Protein AF-A0A392RGB9-F1 (afdb_monomer_lite)

pLDDT: mean 84.14, std 13.64, range [40.47, 97.5]

Radius of gyration: 13.43 Å; chains: 1; bounding box: 38×31×34 Å

Structure (mmCIF, N/CA/C/O backbone):
data_AF-A0A392RGB9-F1
#
_entry.id   AF-A0A392RGB9-F1
#
loop_
_atom_site.group_PDB
_atom_site.id
_atom_site.type_symbol
_atom_site.label_atom_id
_atom_site.label_alt_id
_atom_site.label_comp_id
_atom_site.label_asym_id
_atom_site.label_entity_id
_atom_site.label_seq_id
_atom_site.pdbx_PDB_ins_code
_atom_site.Cartn_x
_atom_site.Cartn_y
_atom_site.Cartn_z
_atom_site.occupancy
_atom_site.B_iso_or_equiv
_atom_site.auth_seq_id
_atom_site.auth_comp_id
_atom_site.auth_asym_id
_atom_site.auth_atom_id
_atom_site.pdbx_PDB_model_num
ATOM 1 N N . MET A 1 1 ? -19.063 -3.637 5.611 1.00 70.19 1 MET A N 1
ATOM 2 C CA . MET A 1 1 ? -17.603 -3.532 5.380 1.00 70.19 1 MET A CA 1
ATOM 3 C C . MET A 1 1 ? -17.409 -2.684 4.130 1.00 70.19 1 MET A C 1
ATOM 5 O O . MET A 1 1 ? -18.173 -2.887 3.199 1.00 70.19 1 MET A O 1
ATOM 9 N N . VAL A 1 2 ? -16.502 -1.700 4.135 1.00 93.94 2 VAL A N 1
ATOM 10 C CA . VAL A 1 2 ? -16.262 -0.819 2.974 1.00 93.94 2 VAL A CA 1
ATOM 11 C C . VAL A 1 2 ? -14.968 -1.258 2.303 1.00 93.94 2 VAL A C 1
ATOM 13 O O . VAL A 1 2 ? -13.911 -1.220 2.937 1.00 93.94 2 VAL A O 1
ATOM 16 N N . SER A 1 3 ? -15.063 -1.682 1.048 1.00 96.31 3 SER A N 1
ATOM 17 C CA . SER A 1 3 ? -13.947 -2.193 0.254 1.00 96.31 3 SER A CA 1
ATOM 18 C C . SER A 1 3 ? -13.816 -1.428 -1.057 1.00 96.31 3 SER A C 1
ATOM 20 O O . SER A 1 3 ? -14.820 -1.019 -1.641 1.00 96.31 3 SER A O 1
ATOM 22 N N . MET A 1 4 ? -12.589 -1.282 -1.546 1.00 96.69 4 MET A N 1
ATOM 23 C CA . MET A 1 4 ? -12.289 -0.681 -2.842 1.00 96.69 4 MET A CA 1
ATOM 24 C C . MET A 1 4 ? -11.311 -1.561 -3.613 1.00 96.69 4 MET A C 1
ATOM 26 O O . MET A 1 4 ? -10.357 -2.092 -3.045 1.00 96.69 4 MET A O 1
ATOM 30 N N . ILE A 1 5 ? -11.550 -1.693 -4.917 1.00 95.75 5 ILE A N 1
ATOM 31 C CA . ILE A 1 5 ? -10.672 -2.403 -5.843 1.00 95.75 5 ILE A CA 1
ATOM 32 C C . ILE A 1 5 ? -10.277 -1.426 -6.948 1.00 95.75 5 ILE A C 1
ATOM 34 O O . ILE A 1 5 ? -11.143 -0.860 -7.611 1.00 95.75 5 ILE A O 1
ATOM 38 N N . LEU A 1 6 ? -8.977 -1.239 -7.143 1.00 94.00 6 LEU A N 1
ATOM 39 C CA . LEU A 1 6 ? -8.397 -0.543 -8.284 1.00 94.00 6 LEU A CA 1
ATOM 40 C C . LEU A 1 6 ? -7.701 -1.587 -9.152 1.00 94.00 6 LEU A C 1
ATOM 42 O O . LEU A 1 6 ? -6.871 -2.345 -8.651 1.00 94.00 6 LEU A O 1
ATOM 46 N N . GLY A 1 7 ? -8.019 -1.662 -10.441 1.00 94.50 7 GLY A N 1
ATOM 47 C CA . GLY A 1 7 ? -7.268 -2.570 -11.289 1.00 94.50 7 GLY A CA 1
ATOM 48 C C . GLY A 1 7 ? -7.664 -2.657 -12.744 1.00 94.50 7 GLY A C 1
ATOM 49 O O . GLY A 1 7 ? -8.666 -2.090 -13.169 1.00 94.50 7 GLY A O 1
ATOM 50 N N . GLY A 1 8 ? -6.831 -3.376 -13.497 1.00 90.56 8 GLY A N 1
ATOM 51 C CA . GLY A 1 8 ? -6.987 -3.570 -14.939 1.00 90.56 8 GLY A CA 1
ATOM 52 C C . GLY A 1 8 ? -6.624 -2.342 -15.776 1.00 90.56 8 GLY A C 1
ATOM 53 O O . GLY A 1 8 ? -7.030 -2.264 -16.932 1.00 90.56 8 GLY A O 1
ATOM 54 N N . CYS A 1 9 ? -5.885 -1.377 -15.213 1.00 90.25 9 CYS A N 1
ATOM 55 C CA . CYS A 1 9 ? -5.401 -0.225 -15.968 1.00 90.25 9 CYS A CA 1
ATOM 56 C C . CYS A 1 9 ? -3.949 -0.429 -16.408 1.00 90.25 9 CYS A C 1
ATOM 58 O O . CYS A 1 9 ? -3.021 -0.366 -15.600 1.00 90.25 9 CYS A O 1
ATOM 60 N N . HIS A 1 10 ? -3.757 -0.604 -17.714 1.00 89.12 10 HIS A N 1
ATOM 61 C CA . HIS A 1 10 ? -2.445 -0.859 -18.315 1.00 89.12 10 HIS A CA 1
ATOM 62 C C . HIS A 1 10 ? -1.673 0.392 -18.732 1.00 89.12 10 HIS A C 1
ATOM 64 O O . HIS A 1 10 ? -0.535 0.274 -19.162 1.00 89.12 10 HIS A O 1
ATOM 70 N N . HIS A 1 11 ? -2.289 1.572 -18.634 1.00 89.12 11 HIS A N 1
ATOM 71 C CA . HIS A 1 11 ? -1.689 2.849 -19.043 1.00 89.12 11 HIS A CA 1
ATOM 72 C C . HIS A 1 11 ? -1.672 3.888 -17.914 1.00 89.12 11 HIS A C 1
ATOM 74 O O . HIS A 1 11 ? -1.193 5.004 -18.105 1.00 89.12 11 HIS A O 1
ATOM 80 N N . CYS A 1 12 ? -2.205 3.547 -16.737 1.00 88.12 12 CYS A N 1
ATOM 81 C CA . CYS A 1 12 ? -2.199 4.436 -15.585 1.00 88.12 12 CYS A CA 1
ATOM 82 C C . CYS A 1 12 ? -0.793 4.463 -14.983 1.00 88.12 12 CYS A C 1
ATOM 84 O O . CYS A 1 12 ? -0.335 3.461 -14.437 1.00 88.12 12 CYS A O 1
ATOM 86 N N . SER A 1 13 ? -0.136 5.616 -15.061 1.00 87.38 13 SER A N 1
ATOM 87 C CA . SER A 1 13 ? 1.162 5.866 -14.427 1.00 87.38 13 SER A CA 1
ATOM 88 C C . SER A 1 13 ? 1.042 6.354 -12.982 1.00 87.38 13 SER A C 1
ATOM 90 O O . SER A 1 13 ? 2.033 6.348 -12.258 1.00 87.38 13 SER A O 1
ATOM 92 N N . LEU A 1 14 ? -0.164 6.742 -12.546 1.00 87.38 14 LEU A N 1
ATOM 93 C CA . LEU A 1 14 ? -0.447 7.244 -11.201 1.00 87.38 14 LEU A CA 1
ATOM 94 C C . LEU A 1 14 ? -1.702 6.589 -10.618 1.00 87.38 14 LEU A C 1
ATOM 96 O O . LEU A 1 14 ? -2.666 6.305 -11.336 1.00 87.38 14 LEU A O 1
ATOM 100 N N . LEU A 1 15 ? -1.700 6.391 -9.300 1.00 89.00 15 LEU A N 1
ATOM 101 C CA . LEU A 1 15 ? -2.890 5.995 -8.551 1.00 89.00 15 LEU A CA 1
ATOM 102 C C . LEU A 1 15 ? -3.717 7.228 -8.147 1.00 89.00 15 LEU A C 1
ATOM 104 O O . LEU A 1 15 ? -3.152 8.292 -7.888 1.00 89.00 15 LEU A O 1
ATOM 108 N N . PRO A 1 16 ? -5.053 7.105 -8.053 1.00 88.69 16 PRO A N 1
ATOM 109 C CA . PRO A 1 16 ? -5.902 8.197 -7.589 1.00 88.69 16 PRO A CA 1
ATOM 110 C C . PRO A 1 16 ? -5.648 8.525 -6.101 1.00 88.69 16 PRO A C 1
ATOM 112 O O . PRO A 1 16 ? -5.338 7.621 -5.323 1.00 88.69 16 PRO A O 1
ATOM 115 N N . PRO A 1 17 ? -5.845 9.786 -5.666 1.00 89.12 17 PRO A N 1
ATOM 116 C CA . PRO A 1 17 ? -5.599 10.229 -4.291 1.00 89.12 17 PRO A CA 1
ATOM 117 C C . PRO A 1 17 ? -6.710 9.772 -3.329 1.00 89.12 17 PRO A C 1
ATOM 119 O O . PRO A 1 17 ? -7.575 10.553 -2.925 1.00 89.12 17 PRO A O 1
ATOM 122 N N . ILE A 1 18 ? -6.708 8.493 -2.958 1.00 90.69 18 ILE A N 1
ATOM 123 C CA . I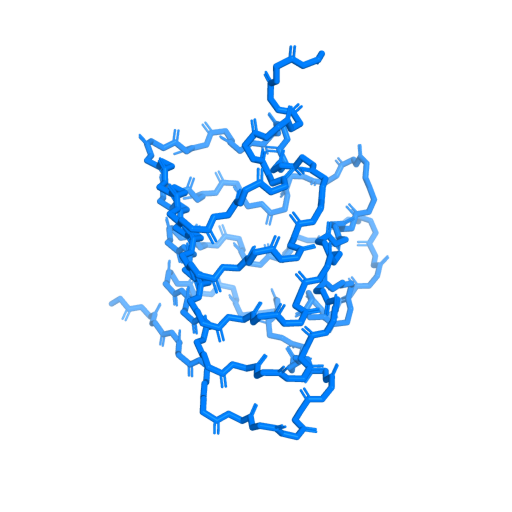LE A 1 18 ? -7.773 7.866 -2.157 1.00 90.69 18 ILE A CA 1
ATOM 124 C C . ILE A 1 18 ? -7.451 7.738 -0.660 1.00 90.69 18 ILE A C 1
ATOM 126 O O . ILE A 1 18 ? -8.299 7.288 0.108 1.00 90.69 18 ILE A O 1
ATOM 130 N N . GLY A 1 19 ? -6.283 8.192 -0.196 1.00 87.50 19 GLY A N 1
ATOM 131 C CA . GLY A 1 19 ? -5.917 8.129 1.230 1.00 87.50 19 GLY A CA 1
ATOM 132 C C . GLY A 1 19 ? -6.847 8.880 2.193 1.00 87.50 19 GLY A C 1
ATOM 133 O O . GLY A 1 19 ? -6.868 8.566 3.382 1.00 87.50 19 GLY A O 1
ATOM 134 N N . LYS A 1 20 ? -7.685 9.799 1.691 1.00 88.25 20 LYS A N 1
ATOM 135 C CA . LYS A 1 20 ? -8.732 10.511 2.457 1.00 88.25 20 LYS A CA 1
ATOM 136 C C . LYS A 1 20 ? -9.985 9.672 2.738 1.00 88.25 20 LYS A C 1
ATOM 138 O O . LYS A 1 20 ? -10.915 10.149 3.384 1.00 88.25 20 LYS A O 1
ATOM 143 N N . LEU A 1 21 ? -10.057 8.430 2.262 1.00 91.12 21 LEU A N 1
ATOM 144 C CA . LEU A 1 21 ? -11.197 7.550 2.520 1.00 91.12 21 LEU A CA 1
ATOM 145 C C . LEU A 1 21 ? -11.120 6.961 3.938 1.00 91.12 21 LEU A C 1
ATOM 147 O O . LEU A 1 21 ? -10.626 5.857 4.153 1.00 91.12 21 LEU A O 1
ATOM 151 N N . HIS A 1 22 ? -11.641 7.697 4.924 1.00 90.00 22 HIS A N 1
ATOM 152 C CA . HIS A 1 22 ? -11.489 7.360 6.348 1.00 90.00 22 HIS A CA 1
ATOM 153 C C . HIS A 1 22 ? -12.189 6.061 6.773 1.00 90.00 22 HIS A C 1
ATOM 155 O O . HIS A 1 22 ? -11.769 5.428 7.740 1.00 90.00 22 HIS A O 1
ATOM 161 N N . CYS A 1 23 ? -13.251 5.662 6.068 1.00 93.75 23 CYS A N 1
ATOM 162 C CA . CYS A 1 23 ? -14.044 4.471 6.386 1.00 93.75 23 CYS A CA 1
ATOM 163 C C . CYS A 1 23 ? -13.592 3.214 5.627 1.00 93.75 23 CYS A C 1
ATOM 165 O O . CYS A 1 23 ? -14.184 2.152 5.825 1.00 93.75 23 CYS A O 1
ATOM 167 N N . LEU A 1 24 ? -12.596 3.327 4.740 1.00 95.75 24 LEU A N 1
ATOM 168 C CA . LEU A 1 24 ? -12.131 2.211 3.922 1.00 95.75 24 LEU A CA 1
ATOM 169 C C . LEU A 1 24 ? -11.464 1.153 4.807 1.00 95.75 24 LEU A C 1
ATOM 171 O O . LEU A 1 24 ? -10.541 1.471 5.553 1.00 95.75 24 LEU A O 1
ATOM 175 N N . LYS A 1 25 ? -11.944 -0.092 4.720 1.00 96.88 25 LYS A N 1
ATOM 176 C CA . LYS A 1 25 ? -11.437 -1.233 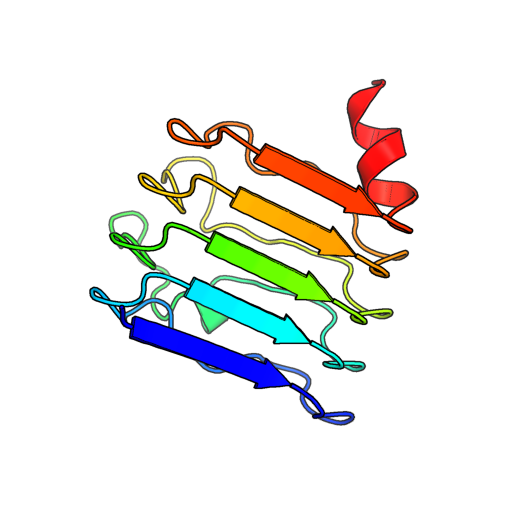5.496 1.00 96.88 25 LYS A CA 1
ATOM 177 C C . LYS A 1 25 ? -10.600 -2.193 4.665 1.00 96.88 25 LYS A C 1
ATOM 179 O O . LYS A 1 25 ? -9.642 -2.750 5.187 1.00 96.88 25 LYS A O 1
ATOM 184 N N . GLU A 1 26 ? -10.939 -2.370 3.393 1.00 97.50 26 GLU A N 1
ATOM 185 C CA . GLU A 1 26 ? -10.180 -3.220 2.475 1.00 97.50 26 GLU A CA 1
ATOM 186 C C . GLU A 1 26 ? -9.848 -2.464 1.192 1.00 97.50 26 GLU A C 1
ATOM 188 O O . GLU A 1 26 ? -10.713 -1.824 0.591 1.00 97.50 26 GLU A O 1
ATOM 193 N N . LEU A 1 27 ? -8.592 -2.562 0.771 1.00 96.25 27 LEU A N 1
ATOM 194 C CA . LEU A 1 27 ? -8.099 -1.988 -0.467 1.00 96.25 27 LEU A CA 1
ATOM 195 C C . LEU A 1 27 ? -7.316 -3.036 -1.245 1.00 96.25 27 LEU A C 1
ATOM 197 O O . LEU A 1 27 ? -6.355 -3.612 -0.737 1.00 96.25 27 LEU A O 1
ATOM 201 N N . ARG A 1 28 ? -7.724 -3.253 -2.493 1.00 96.62 28 ARG A N 1
ATOM 202 C CA . ARG A 1 28 ? -7.033 -4.118 -3.445 1.00 96.62 28 ARG A CA 1
ATOM 203 C C . ARG A 1 28 ? -6.596 -3.299 -4.646 1.00 96.62 28 ARG A C 1
ATOM 205 O O . ARG A 1 28 ? -7.419 -2.622 -5.255 1.00 96.62 28 ARG A O 1
ATOM 212 N N . ILE A 1 29 ? -5.325 -3.391 -5.002 1.00 95.75 29 ILE A N 1
ATOM 213 C CA . ILE A 1 29 ? -4.762 -2.793 -6.207 1.00 95.75 29 ILE A CA 1
ATOM 214 C C . ILE A 1 29 ? -4.197 -3.937 -7.037 1.00 95.75 29 ILE A C 1
ATOM 216 O O . ILE A 1 29 ? -3.348 -4.680 -6.558 1.00 95.75 29 ILE A O 1
ATOM 220 N N . SER A 1 30 ? -4.715 -4.127 -8.249 1.00 96.19 30 SER A N 1
ATOM 221 C CA . SER A 1 30 ? -4.365 -5.290 -9.066 1.00 96.19 30 SER A CA 1
ATOM 222 C C . SER A 1 30 ? -4.197 -4.961 -10.544 1.00 96.19 30 SER A C 1
ATOM 224 O O . SER A 1 30 ? -4.938 -4.140 -11.073 1.00 96.19 30 SER A O 1
ATOM 226 N N . ARG A 1 31 ? -3.272 -5.617 -11.251 1.00 95.25 31 ARG A N 1
ATOM 227 C CA . ARG A 1 31 ? -3.114 -5.466 -12.717 1.00 95.25 31 ARG A CA 1
ATOM 228 C C . ARG A 1 31 ? -2.916 -4.005 -13.157 1.00 95.25 31 ARG A C 1
ATOM 230 O O . ARG A 1 31 ? -3.479 -3.566 -14.160 1.00 95.25 31 ARG A O 1
ATOM 237 N N . MET A 1 32 ? -2.161 -3.241 -12.371 1.00 94.19 32 MET A N 1
ATOM 238 C CA . MET A 1 32 ? -1.810 -1.840 -12.632 1.00 94.19 32 MET A CA 1
ATOM 239 C C . MET A 1 32 ? -0.396 -1.787 -13.218 1.00 94.19 32 MET A C 1
ATOM 241 O O . MET A 1 32 ? 0.567 -1.450 -12.533 1.00 94.19 32 MET A O 1
ATOM 245 N N . THR A 1 33 ? -0.253 -2.201 -14.478 1.00 92.56 33 THR A N 1
ATOM 246 C CA . THR A 1 33 ? 1.045 -2.620 -15.037 1.00 92.56 33 THR A CA 1
ATOM 247 C C . THR A 1 33 ? 2.029 -1.488 -15.325 1.00 92.56 33 THR A C 1
ATOM 249 O O . THR A 1 33 ? 3.197 -1.779 -15.524 1.00 92.56 33 THR A O 1
ATOM 252 N N . SER A 1 34 ? 1.595 -0.224 -15.348 1.00 93.25 34 SER A N 1
ATOM 253 C CA . SER A 1 34 ? 2.471 0.940 -15.589 1.00 93.25 34 SER A CA 1
ATOM 254 C C . SER A 1 34 ? 2.825 1.732 -14.331 1.00 93.25 34 SER A C 1
ATOM 256 O O . SER A 1 34 ? 3.521 2.742 -14.424 1.00 93.25 34 SER A O 1
ATOM 258 N N . ILE A 1 35 ? 2.342 1.312 -13.160 1.00 92.75 35 ILE A N 1
ATOM 259 C CA . ILE A 1 35 ? 2.672 1.983 -11.902 1.00 92.75 35 ILE A CA 1
ATOM 260 C C . ILE A 1 35 ? 4.097 1.616 -11.510 1.00 92.75 35 ILE A C 1
ATOM 262 O O . ILE A 1 35 ? 4.372 0.456 -11.225 1.00 92.75 35 ILE A O 1
ATOM 266 N N . MET A 1 36 ? 4.973 2.620 -11.448 1.00 91.94 36 MET A N 1
ATOM 267 C CA . MET A 1 36 ? 6.364 2.454 -11.011 1.00 91.94 36 MET A CA 1
ATOM 268 C C . MET A 1 36 ? 6.580 2.843 -9.548 1.00 91.94 36 MET A C 1
ATOM 270 O O . MET A 1 36 ? 7.470 2.318 -8.878 1.00 91.94 36 MET A O 1
ATOM 274 N N . SER A 1 37 ? 5.747 3.737 -9.018 1.00 88.44 37 SER A N 1
ATOM 275 C CA . SER A 1 37 ? 5.843 4.213 -7.643 1.00 88.44 37 SER A CA 1
ATOM 276 C C . SER A 1 37 ? 4.471 4.372 -7.009 1.00 88.44 37 SER A C 1
ATOM 278 O O . SER A 1 37 ? 3.527 4.817 -7.657 1.00 88.44 37 SER A O 1
ATOM 280 N N . VAL A 1 38 ? 4.390 4.056 -5.720 1.00 87.38 38 VAL A N 1
ATOM 281 C CA . VAL A 1 38 ? 3.246 4.378 -4.866 1.00 87.38 38 VAL A CA 1
ATOM 282 C C . VAL A 1 38 ? 3.737 5.354 -3.808 1.00 87.38 38 VAL A C 1
ATOM 284 O O . VAL A 1 38 ? 4.474 4.956 -2.903 1.00 87.38 38 VAL A O 1
ATOM 287 N N . GLY A 1 39 ? 3.382 6.630 -3.965 1.00 81.25 39 GLY A N 1
ATOM 288 C CA . GLY A 1 39 ? 3.878 7.728 -3.142 1.00 81.25 39 GLY A CA 1
ATOM 289 C C . GLY A 1 39 ? 2.795 8.586 -2.486 1.00 81.25 39 GLY A C 1
ATOM 290 O O . GLY A 1 39 ? 1.638 8.193 -2.330 1.00 81.25 39 GLY A O 1
ATOM 291 N N . ALA A 1 40 ? 3.192 9.793 -2.074 1.00 78.38 40 ALA A N 1
ATOM 292 C CA . ALA A 1 40 ? 2.349 10.768 -1.375 1.00 78.38 40 ALA A CA 1
ATOM 293 C C . ALA A 1 40 ? 1.086 11.170 -2.164 1.00 78.38 40 ALA A C 1
ATOM 295 O O . ALA A 1 40 ? 0.035 11.437 -1.574 1.00 78.38 40 ALA A O 1
ATOM 296 N N . GLU A 1 41 ? 1.155 11.127 -3.496 1.00 81.25 41 GLU A N 1
ATOM 297 C CA . GLU A 1 41 ? 0.043 11.384 -4.408 1.00 81.25 41 GLU A CA 1
ATOM 298 C C . GLU A 1 41 ? -1.144 10.444 -4.172 1.00 81.25 41 GLU A C 1
ATOM 300 O O . GLU A 1 41 ? -2.295 10.870 -4.233 1.00 81.25 41 GLU A O 1
ATOM 305 N N . PHE A 1 42 ? -0.874 9.191 -3.808 1.00 86.06 42 PHE A N 1
ATOM 306 C CA . PHE A 1 42 ? -1.898 8.192 -3.522 1.00 86.06 42 PHE A CA 1
ATOM 307 C C . PHE A 1 42 ? -2.577 8.425 -2.165 1.00 86.06 42 PHE A C 1
ATOM 309 O O . PHE A 1 42 ? -3.789 8.245 -2.000 1.00 86.06 42 PHE A O 1
ATOM 316 N N . PHE A 1 43 ? -1.801 8.885 -1.186 1.00 82.81 43 PHE A N 1
ATOM 317 C CA . PHE A 1 43 ? -2.282 9.180 0.159 1.00 82.81 43 PHE A CA 1
ATOM 318 C C . PHE A 1 43 ? -3.122 10.472 0.207 1.00 82.81 43 PHE A C 1
ATOM 320 O O . PHE A 1 43 ? -3.939 10.648 1.106 1.00 82.81 43 PHE A O 1
ATOM 327 N N . GLY A 1 44 ? -3.017 11.346 -0.798 1.00 78.94 44 GLY A N 1
ATOM 328 C CA . GLY A 1 44 ? -3.903 12.503 -0.971 1.00 78.94 44 GLY A CA 1
ATOM 329 C C . GLY A 1 44 ? -3.549 13.726 -0.117 1.00 78.94 44 GLY A C 1
ATOM 330 O O . GLY A 1 44 ? -4.312 14.697 -0.095 1.00 78.94 44 GLY A O 1
ATOM 331 N N . SER A 1 45 ? -2.414 13.702 0.583 1.00 75.88 45 SER A N 1
ATOM 332 C CA . SER A 1 45 ? -1.838 14.850 1.285 1.00 75.88 45 SER A CA 1
ATOM 333 C C . SER A 1 45 ? -0.357 14.607 1.566 1.00 75.88 45 SER A C 1
ATOM 335 O O . SER A 1 45 ? 0.019 13.519 1.994 1.00 75.88 45 SER A O 1
ATOM 337 N N . ASN A 1 46 ? 0.462 15.646 1.398 1.00 70.25 46 ASN A N 1
ATOM 338 C CA . ASN A 1 46 ? 1.891 15.626 1.736 1.00 70.25 46 ASN A CA 1
ATOM 339 C C . ASN A 1 46 ? 2.158 16.142 3.162 1.00 70.25 46 ASN A C 1
ATOM 341 O O . ASN A 1 46 ? 3.307 16.363 3.537 1.00 70.25 46 ASN A O 1
ATOM 345 N N . CYS A 1 47 ? 1.107 16.400 3.948 1.00 74.88 47 CYS A N 1
ATOM 346 C CA . CYS A 1 47 ? 1.256 16.907 5.307 1.00 74.88 47 CYS A CA 1
ATOM 347 C C . CYS A 1 47 ? 1.766 15.792 6.241 1.00 74.88 47 CYS A C 1
ATOM 349 O O . CYS A 1 47 ? 1.128 14.741 6.298 1.00 74.88 47 CYS A O 1
ATOM 351 N N . PRO A 1 48 ? 2.835 16.012 7.030 1.00 69.69 48 PRO A N 1
ATOM 352 C CA . PRO A 1 48 ? 3.374 14.996 7.940 1.00 69.69 48 PRO A CA 1
ATOM 353 C C . PRO A 1 48 ? 2.371 14.502 8.994 1.00 69.69 48 PRO A C 1
ATOM 355 O O . PRO A 1 48 ? 2.453 13.362 9.444 1.00 69.69 48 PRO A O 1
ATOM 358 N N . SER A 1 49 ? 1.412 15.355 9.377 1.00 75.12 49 SER A N 1
ATOM 359 C CA . SER A 1 49 ? 0.353 15.035 10.343 1.00 75.12 49 SER A CA 1
ATOM 360 C C . SER A 1 49 ? -0.867 14.357 9.720 1.00 75.12 49 SER A C 1
ATOM 362 O O . SER A 1 49 ? -1.793 13.978 10.439 1.00 75.12 49 SER A O 1
ATOM 364 N N . PHE A 1 50 ? -0.913 14.220 8.393 1.00 79.75 50 PHE A N 1
ATOM 365 C CA . PHE A 1 50 ? -2.027 13.566 7.733 1.00 79.75 50 PHE A CA 1
ATOM 366 C C . PHE A 1 50 ? -1.919 12.050 7.895 1.00 79.75 50 PHE A C 1
ATOM 368 O O . PHE A 1 50 ? -0.935 11.435 7.494 1.00 79.75 50 PHE A O 1
ATOM 375 N N . GLN A 1 51 ? -2.971 11.455 8.452 1.00 84.75 51 GLN A N 1
ATOM 376 C CA . GLN A 1 51 ? -3.113 10.012 8.573 1.00 84.75 51 GLN A CA 1
ATOM 377 C C . GLN A 1 51 ? -3.932 9.479 7.389 1.00 84.75 51 GLN A C 1
ATOM 379 O O . GLN A 1 51 ? -5.165 9.567 7.426 1.00 84.75 51 GLN A O 1
ATOM 384 N N . PRO A 1 52 ? -3.301 8.903 6.350 1.00 86.62 52 PRO A N 1
ATOM 385 C CA . PRO A 1 52 ? -4.050 8.200 5.325 1.00 86.62 52 PRO A CA 1
ATOM 386 C C . PRO A 1 52 ? -4.678 6.929 5.899 1.00 86.62 52 PRO A C 1
ATOM 388 O O . PRO A 1 52 ? -4.129 6.304 6.808 1.00 86.62 52 PRO A O 1
ATOM 391 N N . PHE A 1 53 ? -5.822 6.539 5.334 1.00 90.00 53 PHE A N 1
ATOM 392 C CA . PHE A 1 53 ? -6.435 5.225 5.553 1.00 90.00 53 PHE A CA 1
ATOM 393 C C . PHE A 1 53 ? -6.562 4.787 7.036 1.00 90.00 53 PHE A C 1
ATOM 395 O O . PHE A 1 53 ? -6.205 3.657 7.381 1.00 90.00 53 PHE A O 1
ATOM 402 N N . PRO A 1 54 ? -7.107 5.625 7.941 1.00 89.94 54 PRO A N 1
ATOM 403 C CA . PRO A 1 54 ? -7.110 5.359 9.385 1.00 89.94 54 PRO A CA 1
ATOM 404 C C . PRO A 1 54 ? -7.872 4.088 9.803 1.00 89.94 54 PRO A C 1
ATOM 406 O O . PRO A 1 54 ? -7.624 3.553 10.884 1.00 89.94 54 PRO A O 1
ATOM 409 N N . SER A 1 55 ? -8.800 3.597 8.973 1.00 93.81 55 SER A N 1
ATOM 410 C CA . SER A 1 55 ? -9.604 2.396 9.250 1.00 93.81 55 SER A CA 1
ATOM 411 C C . SER A 1 55 ? -9.202 1.168 8.435 1.00 93.81 55 SER A C 1
ATOM 413 O O . SER A 1 55 ? -9.910 0.164 8.503 1.00 93.81 55 SER A O 1
ATOM 415 N N . LEU A 1 56 ? -8.116 1.232 7.661 1.00 94.25 56 LEU A N 1
ATOM 416 C CA . LEU A 1 56 ? -7.752 0.157 6.745 1.00 94.25 56 LEU A CA 1
ATOM 417 C C . LEU A 1 56 ? -7.237 -1.059 7.513 1.00 94.25 56 LEU A C 1
ATOM 419 O O . LEU A 1 56 ? -6.288 -0.961 8.285 1.00 94.25 56 LEU A O 1
ATOM 423 N N . GLU A 1 57 ? -7.883 -2.199 7.288 1.00 96.31 57 GLU A N 1
ATOM 424 C CA . GLU A 1 57 ? -7.600 -3.480 7.937 1.00 96.31 57 GLU A CA 1
ATOM 425 C C . GLU A 1 57 ? -6.903 -4.454 6.976 1.00 96.31 57 GLU A C 1
ATOM 427 O O . GLU A 1 57 ? -6.113 -5.291 7.414 1.00 96.31 57 GLU A O 1
ATOM 432 N N . THR A 1 58 ? -7.147 -4.333 5.667 1.00 96.56 58 THR A N 1
ATOM 433 C CA . THR A 1 58 ? -6.576 -5.212 4.638 1.00 96.56 58 THR A CA 1
ATOM 434 C C . THR A 1 58 ? -6.079 -4.414 3.436 1.00 96.56 58 THR A C 1
ATOM 436 O O . THR A 1 58 ? -6.828 -3.624 2.860 1.00 96.56 58 THR A O 1
ATOM 439 N N . LEU A 1 59 ? -4.830 -4.659 3.037 1.00 94.69 59 LEU A N 1
ATOM 440 C CA . LEU A 1 59 ? -4.188 -4.053 1.872 1.00 94.69 59 LEU A CA 1
ATOM 441 C C . LEU A 1 59 ? -3.586 -5.147 0.988 1.00 94.69 59 LEU A C 1
ATOM 443 O O . LEU A 1 59 ? -2.811 -5.975 1.467 1.00 94.69 59 LEU A O 1
ATOM 447 N N . LYS A 1 60 ? -3.959 -5.156 -0.2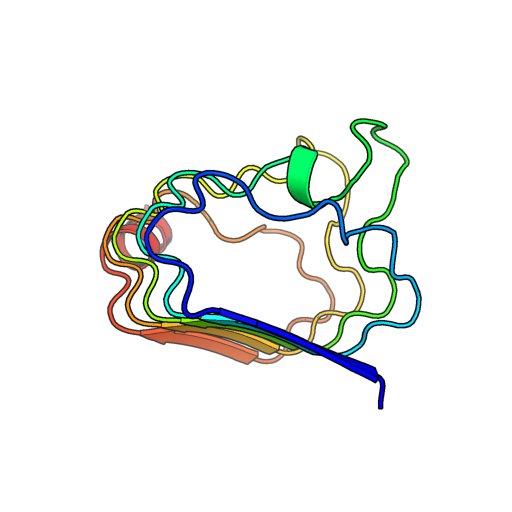93 1.00 95.88 60 LYS A N 1
ATOM 448 C CA . LYS A 1 60 ? -3.506 -6.147 -1.274 1.00 95.88 60 LYS A CA 1
ATOM 449 C C . LYS A 1 60 ? -2.954 -5.457 -2.515 1.00 95.88 60 LYS A C 1
ATOM 451 O O . LYS A 1 60 ? -3.649 -4.630 -3.104 1.00 95.88 60 LYS A O 1
ATOM 456 N N . PHE A 1 61 ? -1.750 -5.840 -2.919 1.00 94.62 61 PHE A N 1
ATOM 457 C CA . PHE A 1 61 ? -1.137 -5.475 -4.192 1.00 94.62 61 PHE A CA 1
ATOM 458 C C . PHE A 1 61 ? -0.867 -6.744 -4.998 1.00 94.62 61 PHE A C 1
ATOM 460 O O . PHE A 1 61 ? -0.204 -7.651 -4.500 1.00 94.62 61 PHE A O 1
ATOM 467 N N . GLU A 1 62 ? -1.393 -6.814 -6.218 1.00 96.19 62 GLU A N 1
ATOM 468 C CA . GLU A 1 62 ? -1.311 -8.003 -7.073 1.00 96.19 62 GLU A CA 1
ATOM 469 C C . GLU A 1 62 ? -0.974 -7.628 -8.520 1.00 96.19 62 GLU A C 1
ATOM 471 O O . GLU A 1 62 ? -1.552 -6.692 -9.068 1.00 96.19 62 GLU A O 1
ATOM 476 N N . ASP A 1 63 ? -0.112 -8.383 -9.197 1.00 95.62 63 ASP A N 1
ATOM 477 C CA . ASP A 1 63 ? 0.154 -8.187 -10.634 1.00 95.62 63 ASP A CA 1
ATOM 478 C C . ASP A 1 63 ? 0.589 -6.744 -10.977 1.00 95.62 63 ASP A C 1
ATOM 480 O O . ASP A 1 63 ? 0.016 -6.089 -11.858 1.00 95.62 63 ASP A O 1
ATOM 484 N N . MET A 1 64 ? 1.585 -6.221 -10.258 1.00 94.25 64 MET A N 1
ATOM 485 C CA . MET A 1 64 ? 2.154 -4.885 -10.485 1.00 94.25 64 MET A CA 1
ATOM 486 C C . MET A 1 64 ? 3.640 -5.001 -10.863 1.00 94.25 64 MET A C 1
ATOM 488 O O . MET A 1 64 ? 4.511 -4.688 -10.053 1.00 94.25 64 MET A O 1
ATOM 492 N N . PRO A 1 65 ? 3.953 -5.473 -12.086 1.00 92.94 65 PRO A N 1
ATOM 493 C CA . PRO A 1 65 ? 5.307 -5.873 -12.477 1.00 92.94 65 PRO A CA 1
ATOM 494 C C . PRO A 1 65 ? 6.317 -4.726 -12.547 1.00 92.94 65 PRO A C 1
ATOM 496 O O . PRO A 1 65 ? 7.500 -4.953 -12.311 1.00 92.94 65 PRO A O 1
ATOM 499 N N . GLU A 1 66 ? 5.862 -3.509 -12.853 1.00 93.94 66 GLU A N 1
ATOM 500 C CA . GLU A 1 66 ? 6.719 -2.322 -12.972 1.00 93.94 66 GLU A CA 1
ATOM 501 C C . GLU A 1 66 ? 6.887 -1.558 -11.657 1.00 93.94 66 GLU A C 1
ATOM 503 O O . GLU A 1 66 ? 7.649 -0.595 -11.603 1.00 93.94 66 GLU A O 1
ATOM 508 N N . TRP A 1 67 ? 6.198 -1.972 -10.591 1.00 92.94 67 TRP A N 1
ATOM 509 C CA . TRP A 1 67 ? 6.225 -1.250 -9.329 1.00 92.94 67 TRP A CA 1
ATOM 510 C C . TRP A 1 67 ? 7.561 -1.454 -8.619 1.00 92.94 67 TRP A C 1
ATOM 512 O O . TRP A 1 67 ? 7.888 -2.559 -8.202 1.00 92.94 67 TRP A O 1
ATOM 522 N N . GLU A 1 68 ? 8.317 -0.368 -8.467 1.00 90.19 68 GLU A N 1
ATOM 523 C CA . GLU A 1 68 ? 9.662 -0.372 -7.892 1.00 90.19 68 GLU A CA 1
ATOM 524 C C . GLU A 1 68 ? 9.723 0.278 -6.515 1.00 90.19 68 GLU A C 1
ATOM 526 O O . GLU A 1 68 ? 10.440 -0.200 -5.639 1.00 90.19 68 GLU A O 1
ATOM 531 N N . ILE A 1 69 ? 8.999 1.381 -6.322 1.00 85.06 69 ILE A N 1
ATOM 532 C CA . ILE A 1 69 ? 9.178 2.244 -5.154 1.00 85.06 69 ILE A CA 1
ATOM 533 C C . ILE A 1 69 ? 7.889 2.307 -4.345 1.00 85.06 69 ILE A C 1
ATOM 535 O O . ILE A 1 69 ? 6.857 2.795 -4.816 1.00 85.06 69 ILE A O 1
ATOM 539 N N . TRP A 1 70 ? 7.959 1.887 -3.085 1.00 85.06 70 TRP A N 1
ATOM 540 C CA . TRP A 1 70 ? 6.920 2.161 -2.099 1.00 85.06 70 TRP A CA 1
ATOM 541 C C . TRP A 1 70 ? 7.357 3.315 -1.195 1.00 85.06 70 TRP A C 1
ATOM 543 O O . TRP A 1 70 ? 8.048 3.122 -0.198 1.00 85.06 70 TRP A O 1
ATOM 553 N N . ASN A 1 71 ? 6.953 4.535 -1.550 1.00 75.81 71 ASN A N 1
ATOM 554 C CA . ASN A 1 71 ? 7.328 5.738 -0.820 1.00 75.81 71 ASN A CA 1
ATOM 555 C C . ASN A 1 71 ? 6.239 6.108 0.193 1.00 75.81 71 ASN A C 1
ATOM 557 O O . ASN A 1 71 ? 5.226 6.725 -0.136 1.00 75.81 71 ASN A O 1
ATOM 561 N N . LEU A 1 72 ? 6.433 5.710 1.444 1.00 68.94 72 LEU A N 1
ATOM 562 C CA . LEU A 1 72 ? 5.561 6.134 2.534 1.00 68.94 72 LEU A CA 1
ATOM 563 C C . LEU A 1 72 ? 5.888 7.574 2.919 1.00 68.94 72 LEU A C 1
ATOM 565 O O . LEU A 1 72 ? 7.055 7.961 2.933 1.00 68.94 72 LEU A O 1
ATOM 569 N N . ILE A 1 73 ? 4.857 8.357 3.247 1.00 56.25 73 ILE A N 1
ATOM 570 C CA . ILE A 1 73 ? 5.018 9.736 3.729 1.00 56.25 73 ILE A CA 1
ATOM 571 C C . ILE A 1 73 ? 6.055 9.724 4.866 1.00 56.25 73 ILE A C 1
ATOM 573 O O . ILE A 1 73 ? 5.926 8.970 5.828 1.00 56.25 73 ILE A O 1
ATOM 577 N N . GLY A 1 74 ? 7.132 10.487 4.670 1.00 47.78 74 GLY A N 1
ATOM 578 C CA . GLY A 1 74 ? 8.452 10.215 5.230 1.00 47.78 74 GLY A CA 1
ATOM 579 C C . GLY A 1 74 ? 8.519 9.905 6.726 1.00 47.78 74 GLY A C 1
ATOM 580 O O . GLY A 1 74 ? 8.035 10.667 7.559 1.00 47.78 74 GLY A O 1
ATOM 581 N N . GLY A 1 75 ? 9.209 8.803 7.042 1.00 47.78 75 GLY A N 1
ATOM 582 C CA . GLY A 1 75 ? 10.030 8.560 8.240 1.00 47.78 75 GLY A CA 1
ATOM 583 C C . GLY A 1 75 ? 9.393 8.629 9.634 1.00 47.78 75 GLY A C 1
ATOM 584 O O . GLY A 1 75 ? 10.028 8.198 10.589 1.00 47.78 75 GLY A O 1
ATOM 585 N N . THR A 1 76 ? 8.181 9.162 9.787 1.00 45.38 76 THR A N 1
ATOM 586 C CA . THR A 1 76 ? 7.644 9.591 11.092 1.00 45.38 76 THR A CA 1
ATOM 587 C C . THR A 1 76 ? 6.167 9.273 11.311 1.00 45.38 76 THR A C 1
ATOM 589 O O . THR A 1 76 ? 5.721 9.280 12.457 1.00 45.38 76 THR A O 1
ATOM 592 N N . THR A 1 77 ? 5.409 8.926 10.268 1.00 54.38 77 THR A N 1
ATOM 593 C CA . THR A 1 77 ? 3.960 8.704 10.374 1.00 54.38 77 THR A CA 1
ATOM 594 C C . THR A 1 77 ? 3.623 7.223 10.185 1.00 54.38 77 THR A C 1
ATOM 596 O O . THR A 1 77 ? 4.003 6.605 9.192 1.00 54.38 77 THR A O 1
ATOM 599 N N . ILE A 1 78 ? 2.892 6.635 11.139 1.00 61.09 78 ILE A N 1
ATOM 600 C CA . ILE A 1 78 ? 2.378 5.260 11.047 1.00 61.09 78 ILE A CA 1
ATOM 601 C C . ILE A 1 78 ? 1.325 5.237 9.933 1.00 61.09 78 ILE A C 1
ATOM 603 O O . ILE A 1 78 ? 0.168 5.569 10.165 1.00 61.09 78 ILE A O 1
ATOM 607 N N . ALA A 1 79 ? 1.700 4.875 8.705 1.00 67.38 79 ALA A N 1
ATOM 608 C CA . ALA A 1 79 ? 0.809 4.993 7.546 1.00 67.38 79 ALA A CA 1
ATOM 609 C C . ALA A 1 79 ? -0.460 4.124 7.648 1.00 67.38 79 ALA A C 1
ATOM 611 O O . ALA A 1 79 ? -1.462 4.441 7.012 1.00 67.38 79 ALA A O 1
ATOM 612 N N . PHE A 1 80 ? -0.451 3.071 8.477 1.00 84.62 80 PHE A N 1
ATOM 613 C CA . PHE A 1 80 ? -1.583 2.153 8.607 1.00 84.62 80 PHE A CA 1
ATOM 614 C C . PHE A 1 80 ? -1.759 1.615 10.043 1.00 84.62 80 PHE A C 1
ATOM 616 O O . PHE A 1 80 ? -1.371 0.484 10.345 1.00 84.62 80 PHE A O 1
ATOM 623 N N . PRO A 1 81 ? -2.368 2.386 10.963 1.00 86.75 81 PRO A N 1
ATOM 624 C CA . PRO A 1 81 ? -2.452 2.012 12.378 1.00 86.75 81 PRO A CA 1
ATOM 625 C C . PRO A 1 81 ? -3.295 0.756 12.642 1.00 86.75 81 PRO A C 1
ATOM 627 O O . PRO A 1 81 ? -3.098 0.091 13.658 1.00 86.75 81 PRO A O 1
ATOM 630 N N . ARG A 1 82 ? -4.234 0.418 11.748 1.00 92.44 82 ARG A N 1
ATOM 631 C CA . ARG A 1 82 ? -5.189 -0.694 11.918 1.00 92.44 82 ARG A CA 1
ATOM 632 C C . ARG A 1 82 ? -4.986 -1.845 10.935 1.00 92.44 82 ARG A C 1
ATOM 634 O O . ARG A 1 82 ? -5.811 -2.758 10.917 1.00 92.44 82 ARG A O 1
ATOM 641 N N . LEU A 1 83 ? -3.919 -1.811 10.137 1.00 93.00 83 LEU A N 1
ATOM 642 C CA . LEU A 1 83 ? -3.677 -2.823 9.115 1.00 93.00 83 LEU A CA 1
ATOM 643 C C . LEU A 1 83 ? -3.341 -4.157 9.770 1.00 93.00 83 LEU A C 1
ATOM 645 O O . LEU A 1 83 ? -2.366 -4.247 10.508 1.00 93.00 83 LEU A O 1
ATOM 649 N N . LYS A 1 84 ? -4.154 -5.171 9.478 1.00 95.06 84 LYS A N 1
ATOM 650 C CA . LYS A 1 84 ? -4.016 -6.537 9.993 1.00 95.06 84 LYS A CA 1
ATOM 651 C C . LYS A 1 84 ? -3.409 -7.466 8.953 1.00 95.06 84 LYS A C 1
ATOM 653 O O . LYS A 1 84 ? -2.565 -8.286 9.298 1.00 95.06 84 LYS A O 1
ATOM 658 N N . CYS A 1 85 ? -3.806 -7.303 7.692 1.00 95.06 85 CYS A N 1
ATOM 659 C CA . CYS A 1 85 ? -3.377 -8.162 6.593 1.00 95.06 85 CYS A CA 1
ATOM 660 C C . CYS A 1 85 ? -2.730 -7.327 5.486 1.00 95.06 85 CYS A C 1
ATOM 662 O O . CYS A 1 85 ? -3.386 -6.456 4.904 1.00 95.06 85 CYS A O 1
ATOM 664 N N . LEU A 1 86 ? -1.472 -7.630 5.172 1.00 93.44 86 LEU A N 1
ATOM 665 C CA . LEU A 1 86 ? -0.768 -7.113 4.003 1.00 93.44 86 LEU A CA 1
ATOM 666 C C . LEU A 1 86 ? -0.422 -8.271 3.067 1.00 93.44 86 LEU A C 1
ATOM 668 O O . LEU A 1 86 ? 0.271 -9.208 3.464 1.00 93.44 86 LEU A O 1
ATOM 672 N N . LEU A 1 87 ? -0.884 -8.187 1.822 1.00 94.12 87 LEU A N 1
ATOM 673 C CA . LEU A 1 87 ? -0.524 -9.119 0.759 1.00 94.12 87 LEU A CA 1
ATOM 674 C C . LEU A 1 87 ? 0.139 -8.360 -0.386 1.00 94.12 87 LEU A C 1
ATOM 676 O O . LEU A 1 87 ? -0.419 -7.387 -0.895 1.00 94.12 87 LEU A O 1
ATOM 680 N N . VAL A 1 88 ? 1.309 -8.834 -0.799 1.00 93.69 88 VAL A N 1
ATOM 681 C CA . VAL A 1 88 ? 1.994 -8.399 -2.016 1.00 93.69 88 VAL A CA 1
ATOM 682 C C . VAL A 1 88 ? 2.318 -9.644 -2.833 1.00 93.69 88 VAL A C 1
ATOM 684 O O . VAL A 1 88 ? 2.976 -10.560 -2.341 1.00 93.69 88 VAL A O 1
ATOM 687 N N . ASP A 1 89 ? 1.796 -9.707 -4.051 1.00 95.25 89 ASP A N 1
ATOM 688 C CA . ASP A 1 89 ? 1.842 -10.897 -4.898 1.00 95.25 89 ASP A CA 1
ATOM 689 C C . ASP A 1 89 ? 2.148 -10.512 -6.351 1.00 95.25 89 ASP A C 1
ATOM 691 O O . ASP A 1 89 ? 1.493 -9.638 -6.920 1.00 95.25 89 ASP A O 1
ATOM 695 N N . ARG A 1 90 ? 3.148 -11.159 -6.958 1.00 94.94 90 ARG A N 1
ATOM 696 C CA . ARG A 1 90 ? 3.608 -10.873 -8.331 1.00 94.94 90 ARG A CA 1
ATOM 697 C C . ARG A 1 90 ? 4.009 -9.403 -8.531 1.00 94.94 90 ARG A C 1
ATOM 699 O O . ARG A 1 90 ? 3.557 -8.732 -9.463 1.00 94.94 90 ARG A O 1
ATOM 706 N N . CYS A 1 91 ? 4.892 -8.919 -7.655 1.00 93.06 91 CYS A N 1
ATOM 707 C CA . CYS A 1 91 ? 5.504 -7.583 -7.705 1.00 93.06 91 CYS A CA 1
ATOM 708 C C . CYS A 1 91 ? 7.047 -7.702 -7.695 1.00 93.06 91 CYS A C 1
ATOM 710 O O . CYS A 1 91 ? 7.692 -7.319 -6.717 1.00 93.06 91 CYS A O 1
ATOM 712 N N . PRO A 1 92 ? 7.665 -8.251 -8.759 1.00 91.31 92 PRO A N 1
ATOM 713 C CA . PRO A 1 92 ? 9.076 -8.653 -8.768 1.00 91.31 92 PRO A CA 1
ATOM 714 C C . PRO A 1 92 ? 10.069 -7.490 -8.659 1.00 91.31 92 PRO A C 1
ATOM 716 O O . PRO A 1 92 ? 11.158 -7.664 -8.121 1.00 91.31 92 PRO A O 1
ATOM 719 N N . LYS A 1 93 ? 9.713 -6.301 -9.163 1.00 92.19 93 LYS A N 1
ATOM 720 C CA . LYS A 1 93 ? 10.598 -5.126 -9.172 1.00 92.19 93 LYS A CA 1
ATOM 721 C C . LYS A 1 93 ? 10.552 -4.299 -7.888 1.00 92.19 93 LYS A C 1
ATOM 723 O O . LYS A 1 93 ? 11.345 -3.367 -7.751 1.00 92.19 93 LYS A O 1
ATOM 728 N N . LEU A 1 94 ? 9.659 -4.630 -6.959 1.00 89.25 94 LEU A N 1
ATOM 729 C CA . LEU A 1 94 ? 9.427 -3.831 -5.767 1.00 89.25 94 LEU A CA 1
ATOM 730 C C . LEU A 1 94 ? 10.633 -3.901 -4.832 1.00 89.25 94 LEU A C 1
ATOM 732 O O . LEU A 1 94 ? 10.969 -4.960 -4.308 1.00 89.25 94 LEU A O 1
ATOM 736 N N . LYS A 1 95 ? 11.280 -2.755 -4.623 1.00 81.81 95 LYS A N 1
ATOM 737 C CA . LYS A 1 95 ? 12.480 -2.606 -3.799 1.00 81.81 95 LYS A CA 1
ATOM 738 C C . LYS A 1 95 ? 12.147 -1.923 -2.478 1.00 81.81 95 LYS A C 1
ATOM 740 O O . LYS A 1 95 ? 11.256 -1.077 -2.395 1.00 81.81 95 LYS A O 1
ATOM 745 N N . GLY A 1 96 ? 12.952 -2.228 -1.466 1.00 71.81 96 GLY A N 1
ATOM 746 C CA . GLY A 1 96 ? 12.925 -1.566 -0.166 1.00 71.81 96 GLY A CA 1
ATOM 747 C C . GLY A 1 96 ? 12.351 -2.439 0.941 1.00 71.81 96 GLY A C 1
ATOM 748 O O . GLY A 1 96 ? 12.169 -3.642 0.784 1.00 71.81 96 GLY A O 1
ATOM 749 N N . ASN A 1 97 ? 12.075 -1.804 2.078 1.00 64.19 97 ASN A N 1
ATOM 750 C CA . ASN A 1 97 ? 11.507 -2.468 3.240 1.00 64.19 97 ASN A CA 1
ATOM 751 C C . ASN A 1 97 ? 10.032 -2.113 3.375 1.00 64.19 97 ASN A C 1
ATOM 753 O O . ASN A 1 97 ? 9.634 -0.954 3.253 1.00 64.19 97 ASN A O 1
ATOM 757 N N . ILE A 1 98 ? 9.228 -3.126 3.691 1.00 68.50 98 ILE A N 1
ATOM 758 C CA . ILE A 1 98 ? 7.884 -2.921 4.233 1.00 68.50 98 ILE A CA 1
ATOM 759 C C . ILE A 1 98 ? 8.021 -1.99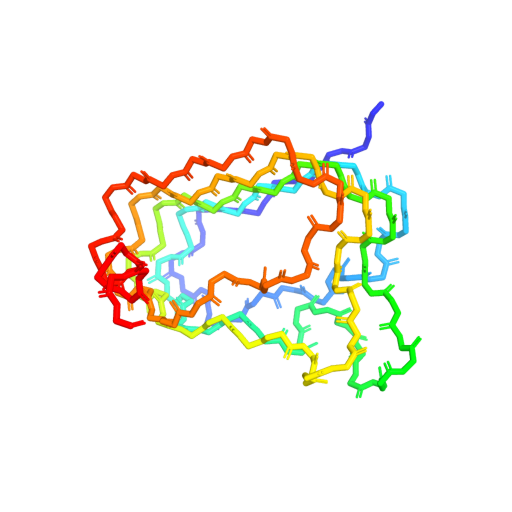6 5.450 1.00 68.50 98 ILE A C 1
ATOM 761 O O . ILE A 1 98 ? 8.988 -2.152 6.204 1.00 68.50 98 ILE A O 1
ATOM 765 N N . PRO A 1 99 ? 7.094 -1.043 5.661 1.00 66.88 99 PRO A N 1
ATOM 766 C CA . PRO A 1 99 ? 7.127 -0.176 6.832 1.00 66.88 99 PRO A CA 1
ATOM 767 C C . PRO A 1 99 ? 7.395 -0.980 8.102 1.00 66.88 99 PRO A C 1
ATOM 769 O O . PRO A 1 99 ? 6.643 -1.894 8.437 1.00 66.88 99 PRO A O 1
ATOM 772 N N . SER A 1 100 ? 8.463 -0.624 8.817 1.00 60.25 100 SER A N 1
ATOM 773 C CA . SER A 1 100 ? 8.867 -1.297 10.056 1.00 60.25 100 SER A CA 1
ATOM 774 C C . SER A 1 100 ? 7.856 -1.102 11.191 1.00 60.25 100 SER A C 1
ATOM 776 O O . SER A 1 100 ? 7.873 -1.839 12.173 1.00 60.25 100 SER A O 1
ATOM 778 N N . THR A 1 101 ? 6.942 -0.139 11.053 1.00 65.44 101 THR A N 1
ATOM 779 C CA . THR A 1 101 ? 5.921 0.216 12.040 1.00 65.44 101 THR A CA 1
ATOM 780 C C . THR A 1 101 ? 4.510 -0.062 11.514 1.00 65.44 101 THR A C 1
ATOM 782 O O . THR A 1 101 ? 3.743 0.842 11.185 1.00 65.44 101 THR A O 1
ATOM 785 N N . LEU A 1 102 ? 4.139 -1.344 11.467 1.00 81.81 102 LEU A N 1
ATOM 786 C CA . LEU A 1 102 ? 2.758 -1.797 11.262 1.00 81.81 102 LEU A CA 1
ATOM 787 C C . LEU A 1 102 ? 2.228 -2.433 12.563 1.00 81.81 102 LEU A C 1
ATOM 789 O O . LEU A 1 102 ? 2.288 -3.651 12.721 1.00 81.81 102 LEU A O 1
ATOM 793 N N . PRO A 1 103 ? 1.733 -1.631 13.527 1.00 83.31 103 PRO A N 1
ATOM 794 C CA . PRO A 1 103 ? 1.512 -2.082 14.906 1.00 83.31 103 PRO A CA 1
ATOM 795 C C . PRO A 1 103 ? 0.415 -3.145 15.055 1.00 83.31 103 PRO A C 1
ATOM 797 O O . PRO A 1 103 ? 0.427 -3.903 16.019 1.00 83.31 103 PRO A O 1
ATOM 800 N N . SER A 1 104 ? -0.532 -3.195 14.117 1.00 90.50 104 SER A N 1
ATOM 801 C CA . SER A 1 104 ? -1.658 -4.137 14.140 1.00 90.50 104 SER A CA 1
ATOM 802 C C . SER A 1 104 ? -1.467 -5.337 13.207 1.00 90.50 104 SER A C 1
ATOM 804 O O . SER A 1 104 ? -2.399 -6.129 13.065 1.00 90.50 104 SER A O 1
ATOM 806 N N . LEU A 1 105 ? -0.313 -5.461 12.535 1.00 91.31 105 LEU A N 1
ATOM 807 C CA . LEU A 1 105 ? -0.134 -6.456 11.482 1.00 91.31 105 LEU A CA 1
ATOM 808 C C . LEU A 1 105 ? -0.072 -7.862 12.075 1.00 91.31 105 LEU A C 1
ATOM 810 O O . LEU A 1 105 ? 0.825 -8.188 12.847 1.00 91.31 105 LEU A O 1
ATOM 814 N N . THR A 1 106 ? -1.019 -8.701 11.674 1.00 92.50 106 THR A N 1
ATOM 815 C CA . THR A 1 106 ? -1.101 -10.108 12.077 1.00 92.50 106 THR A CA 1
ATOM 816 C C . THR A 1 106 ? -0.701 -11.047 10.952 1.00 92.50 106 THR A C 1
ATOM 818 O O . THR A 1 106 ? -0.290 -12.174 11.206 1.00 92.50 106 THR A O 1
ATOM 821 N N . GLU A 1 107 ? -0.833 -10.600 9.706 1.00 93.00 107 GLU A N 1
ATOM 822 C CA . GLU A 1 107 ? -0.618 -11.423 8.529 1.00 93.00 107 GLU A CA 1
ATOM 823 C C . GLU A 1 107 ? 0.144 -10.645 7.458 1.00 93.00 107 GLU A C 1
ATOM 825 O O . GLU A 1 107 ? -0.296 -9.592 6.988 1.00 93.00 107 GLU A O 1
ATOM 830 N N . LEU A 1 108 ? 1.289 -11.197 7.062 1.00 91.25 108 LEU A N 1
ATOM 831 C CA . LEU A 1 108 ? 2.101 -10.703 5.963 1.00 91.25 108 LEU A CA 1
ATOM 832 C C . LEU A 1 108 ? 2.307 -11.827 4.952 1.00 91.25 108 LEU A C 1
ATOM 834 O O . LEU A 1 108 ? 2.931 -12.838 5.270 1.00 91.25 108 LEU A O 1
ATOM 838 N N . GLN A 1 109 ? 1.816 -11.632 3.732 1.00 91.69 109 GLN A N 1
ATOM 839 C CA . GLN A 1 109 ? 2.014 -12.559 2.625 1.00 91.69 109 GLN A CA 1
ATOM 84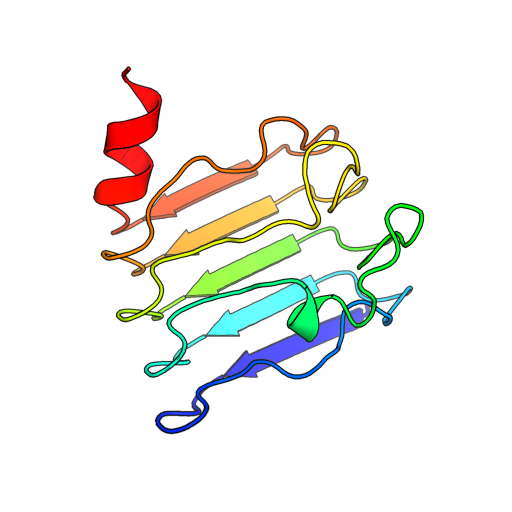0 C C . GLN A 1 109 ? 2.792 -11.874 1.507 1.00 91.69 109 GLN A C 1
ATOM 842 O O . GLN A 1 109 ? 2.330 -10.887 0.940 1.00 91.69 109 GLN A O 1
ATOM 847 N N . LEU A 1 110 ? 3.961 -12.421 1.188 1.00 91.00 110 LEU A N 1
ATOM 848 C CA . LEU A 1 110 ? 4.796 -11.996 0.070 1.00 91.00 110 LEU A CA 1
ATOM 849 C C . LEU A 1 110 ? 4.956 -13.184 -0.871 1.00 91.00 110 LEU A C 1
ATOM 851 O O . LEU A 1 110 ? 5.366 -14.260 -0.433 1.00 91.00 110 LEU A O 1
ATOM 855 N N . ARG A 1 111 ? 4.598 -13.007 -2.140 1.00 91.81 111 ARG A N 1
ATOM 856 C CA . ARG A 1 111 ? 4.649 -14.051 -3.169 1.00 91.81 111 ARG A CA 1
ATOM 857 C C . ARG A 1 111 ? 5.227 -13.455 -4.442 1.00 91.81 111 ARG A C 1
ATOM 859 O O . ARG A 1 111 ? 4.795 -12.381 -4.845 1.00 91.81 111 ARG A O 1
ATOM 866 N N . GLU A 1 112 ? 6.203 -14.121 -5.054 1.00 89.25 112 GLU A N 1
ATOM 867 C CA . GLU A 1 112 ? 6.820 -13.647 -6.308 1.00 89.25 112 GLU A CA 1
ATOM 868 C C . GLU A 1 112 ? 7.273 -12.165 -6.201 1.00 89.25 112 GLU A C 1
ATOM 870 O O . GLU A 1 112 ? 6.923 -11.310 -7.016 1.00 89.25 112 GLU A O 1
ATOM 875 N N . CYS A 1 113 ? 7.978 -11.853 -5.104 1.00 85.44 113 CYS A N 1
ATOM 876 C CA . CYS A 1 113 ? 8.449 -10.516 -4.711 1.00 85.44 113 CYS A CA 1
ATOM 877 C C . CYS A 1 113 ? 9.927 -10.590 -4.296 1.00 85.44 113 CYS A C 1
ATOM 879 O O . CYS A 1 113 ? 10.272 -10.340 -3.139 1.00 85.44 113 CYS A O 1
ATOM 881 N N . ASP A 1 114 ? 10.785 -11.003 -5.223 1.00 78.69 114 ASP A N 1
ATOM 882 C CA . ASP A 1 114 ? 12.155 -11.437 -4.920 1.00 78.69 114 ASP A CA 1
ATOM 883 C C . ASP A 1 114 ? 12.988 -10.331 -4.250 1.00 78.69 114 ASP A C 1
ATOM 885 O O . ASP A 1 114 ? 13.575 -10.546 -3.189 1.00 78.69 114 ASP A O 1
ATOM 889 N N . LEU A 1 115 ? 12.922 -9.104 -4.776 1.00 79.88 115 LEU A N 1
ATOM 890 C CA . LEU A 1 115 ? 13.694 -7.963 -4.265 1.00 79.88 115 LEU A CA 1
ATOM 891 C C . LEU A 1 115 ? 13.255 -7.483 -2.868 1.00 79.88 115 LEU A C 1
ATOM 893 O O . LEU A 1 115 ? 14.065 -6.933 -2.122 1.00 79.88 115 LEU A O 1
ATOM 897 N N . LEU A 1 116 ? 11.992 -7.704 -2.484 1.00 74.69 116 LEU A N 1
ATOM 898 C CA . LEU A 1 116 ? 11.515 -7.424 -1.123 1.00 74.69 116 LEU A CA 1
ATOM 899 C C . LEU A 1 116 ? 12.000 -8.470 -0.111 1.00 74.69 116 LEU A C 1
ATOM 901 O O . LEU A 1 116 ? 12.170 -8.164 1.071 1.00 74.69 116 LEU A O 1
ATOM 905 N N . LEU A 1 117 ? 12.158 -9.721 -0.546 1.00 63.62 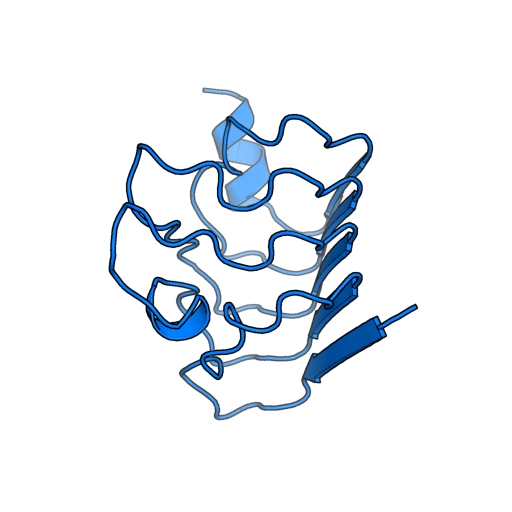117 LEU A N 1
ATOM 906 C CA . LEU A 1 117 ? 12.579 -10.822 0.319 1.00 63.62 117 LEU A CA 1
ATOM 907 C C . LEU A 1 117 ? 14.082 -10.771 0.607 1.00 63.62 117 LEU A C 1
ATOM 909 O O . LEU A 1 117 ? 14.493 -11.101 1.721 1.00 63.62 117 LEU A O 1
ATOM 913 N N . GLU A 1 118 ? 14.879 -10.298 -0.351 1.00 59.47 118 GLU A N 1
ATOM 914 C CA . GLU A 1 118 ? 16.323 -10.089 -0.193 1.00 59.47 118 GLU A CA 1
ATOM 915 C C . GLU A 1 118 ? 16.648 -9.031 0.877 1.00 59.47 118 GLU A C 1
ATOM 917 O O . GLU A 1 118 ? 17.540 -9.234 1.701 1.00 59.47 118 GLU A O 1
ATOM 922 N N . ALA A 1 119 ? 15.870 -7.946 0.954 1.00 55.28 119 ALA A N 1
ATOM 923 C CA . ALA A 1 119 ? 16.098 -6.844 1.897 1.00 55.28 119 ALA A CA 1
ATOM 924 C C . ALA A 1 119 ? 15.841 -7.195 3.382 1.00 55.28 119 ALA A C 1
ATOM 926 O O . ALA A 1 119 ? 16.222 -6.440 4.275 1.00 55.28 119 ALA A O 1
ATOM 927 N N . ARG A 1 120 ? 15.212 -8.343 3.682 1.00 50.62 120 ARG A N 1
ATOM 928 C CA . ARG A 1 120 ? 14.957 -8.799 5.066 1.00 50.62 120 ARG A CA 1
ATOM 929 C C . ARG A 1 120 ? 16.128 -9.556 5.699 1.00 50.62 120 ARG A C 1
ATOM 931 O O . ARG A 1 120 ? 16.040 -9.885 6.880 1.00 50.62 120 ARG A O 1
ATOM 938 N N . GLN A 1 121 ? 17.167 -9.882 4.931 1.00 40.47 121 GLN A N 1
ATOM 939 C CA . GLN A 1 121 ? 18.295 -10.710 5.381 1.00 40.47 121 GLN A CA 1
ATOM 940 C C . GLN A 1 121 ? 19.592 -9.915 5.625 1.00 40.47 121 GLN A C 1
ATOM 942 O O . GLN A 1 121 ? 20.600 -10.522 5.986 1.00 40.47 121 GLN A O 1
ATOM 947 N N . SER A 1 122 ? 19.572 -8.589 5.444 1.00 42.19 122 SER A N 1
ATOM 948 C CA . SER A 1 122 ? 20.713 -7.679 5.649 1.00 42.19 122 SER A CA 1
ATOM 949 C C . SER A 1 122 ? 20.607 -6.857 6.926 1.00 42.19 122 SER A C 1
ATOM 951 O O . SER A 1 122 ? 19.508 -6.291 7.138 1.00 42.19 122 SER A O 1
#

Sequence (122 aa):
MVSMILGGCHHCSLLPPIGKLHCLKELRISRMTSIMSVGAEFFGSNCPSFQPFPSLETLKFEDMPEWEIWNLIGGTTIAFPRLKCLLVDRCPKLKGNIPSTLPSLTELQLRECDLLLEARQS

Organism: NCBI:txid97028

InterPro domains:
  IPR032675 Leucine-rich repeat domain superfamily [G3DSA:3.80.10.10] (1-121)

Foldseek 3Di:
DAEDEAEDAAPDQDAAQQQPVQQHAYYEYEHPANHQEDEPNNNNDLDLPDAGHARYAYYYYYNHANHAYYYDSDDRDLNYARHAEYYYEQHQNHADEDPPDNPNHNYYHYYNHVRHVVRVVD

Secondary structure (DSSP, 8-state):
--EEEEE--SS--S----TT-TT--EEEEE--TT--EE-HHHHT---TT--S-TT--EEEEES-TT--EE-PSTTT--S-TT--EEEEES-TT-BS---S--TT--EEEEES-HHHHHTT--